Protein AF-A0A8X8YY52-F1 (afdb_monomer)

Solvent-accessible surface area (backbone atoms only — not comparable to full-atom values): 8213 Å² total; per-residue (Å²): 136,81,63,87,51,30,72,89,59,76,45,63,58,85,76,62,60,72,58,54,52,51,50,52,52,51,53,57,50,43,75,74,38,46,72,60,43,52,56,52,40,50,52,53,50,50,53,45,51,54,62,43,54,78,74,50,78,92,62,69,48,69,94,71,71,85,88,49,93,63,43,56,55,74,53,101,78,57,99,59,91,67,54,17,69,63,43,50,73,72,68,47,54,68,73,51,29,64,18,36,77,47,80,82,79,52,91,83,64,50,72,67,57,44,53,51,46,49,50,53,52,51,50,51,50,54,53,35,43,75,72,67,79,104

pLDDT: mean 84.56, std 13.82, range [48.59, 98.69]

Structure (mmCIF, N/CA/C/O backbone):
data_AF-A0A8X8YY52-F1
#
_entry.id   AF-A0A8X8YY52-F1
#
loop_
_atom_site.group_PDB
_atom_site.id
_atom_site.type_symbol
_atom_site.label_atom_id
_atom_site.label_alt_id
_atom_site.label_comp_id
_atom_site.label_asym_id
_atom_site.label_entity_id
_atom_site.label_seq_id
_atom_site.pdbx_PDB_ins_code
_atom_site.Cartn_x
_atom_site.Cartn_y
_atom_site.Cartn_z
_atom_site.occupancy
_atom_site.B_iso_or_equiv
_atom_site.auth_seq_id
_atom_site.auth_comp_id
_atom_site.auth_asym_id
_atom_site.auth_atom_id
_atom_site.pdbx_PDB_model_num
ATOM 1 N N . MET A 1 1 ? 39.398 5.218 -11.409 1.00 52.72 1 MET A N 1
ATOM 2 C CA . MET A 1 1 ? 38.826 4.443 -12.530 1.00 52.72 1 MET A CA 1
ATOM 3 C C . MET A 1 1 ? 37.357 4.819 -12.621 1.00 52.72 1 MET A C 1
ATOM 5 O O . MET A 1 1 ? 36.616 4.478 -11.711 1.00 52.72 1 MET A O 1
ATOM 9 N N . ASN A 1 2 ? 36.963 5.577 -13.644 1.00 73.19 2 ASN A N 1
ATOM 10 C CA . ASN A 1 2 ? 35.547 5.818 -13.946 1.00 73.19 2 ASN A CA 1
ATOM 11 C C . ASN A 1 2 ? 35.102 4.682 -14.884 1.00 73.19 2 ASN A C 1
ATOM 13 O O . ASN A 1 2 ? 35.912 4.249 -15.700 1.00 73.19 2 ASN A O 1
ATOM 17 N N . GLY A 1 3 ? 33.904 4.123 -14.694 1.00 80.19 3 GLY A N 1
ATOM 18 C CA . GLY A 1 3 ? 33.470 2.870 -15.327 1.00 80.19 3 GLY A CA 1
ATOM 19 C C . GLY A 1 3 ? 33.295 2.924 -16.852 1.00 80.19 3 GLY A C 1
ATOM 20 O O . GLY A 1 3 ? 33.790 3.813 -17.534 1.00 80.19 3 GLY A O 1
ATOM 21 N N . GLY A 1 4 ? 32.562 1.958 -17.412 1.00 88.00 4 GLY A N 1
ATOM 22 C CA . GLY A 1 4 ? 32.457 1.733 -18.863 1.00 88.00 4 GLY A CA 1
ATOM 23 C C . GLY A 1 4 ? 31.577 2.711 -19.656 1.00 88.00 4 GLY A C 1
ATOM 24 O O . GLY A 1 4 ? 31.105 2.343 -20.725 1.00 88.00 4 GLY A O 1
ATOM 25 N N . GLY A 1 5 ? 31.308 3.918 -19.150 1.00 90.38 5 GLY A N 1
ATOM 26 C CA . GLY A 1 5 ? 30.527 4.935 -19.870 1.00 90.38 5 GLY A CA 1
ATOM 27 C C . GLY A 1 5 ? 29.023 4.649 -20.019 1.00 90.38 5 GLY A C 1
ATOM 28 O O . GLY A 1 5 ? 28.366 5.298 -20.833 1.00 90.38 5 GLY A O 1
ATOM 2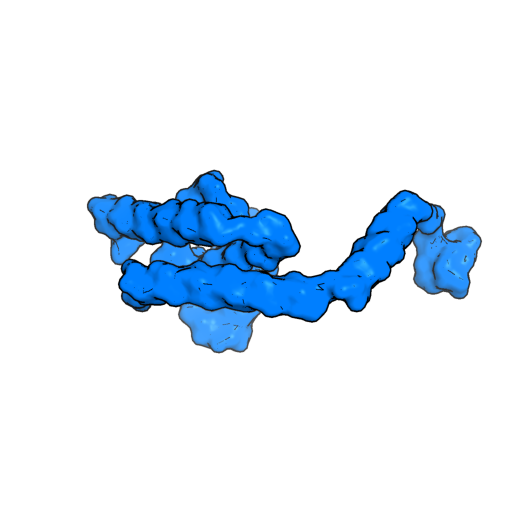9 N N . GLN A 1 6 ? 28.459 3.709 -19.250 1.00 94.44 6 GLN A N 1
ATOM 30 C CA . GLN A 1 6 ? 27.011 3.452 -19.226 1.00 94.44 6 GLN A CA 1
ATOM 31 C C . GLN A 1 6 ? 26.213 4.700 -18.805 1.00 94.44 6 GLN A C 1
ATOM 33 O O . GLN A 1 6 ? 26.767 5.629 -18.211 1.00 94.44 6 GLN A O 1
ATOM 38 N N . GLU A 1 7 ? 24.918 4.743 -19.145 1.00 93.06 7 GLU A N 1
ATOM 39 C CA . GLU A 1 7 ? 24.026 5.879 -18.851 1.00 93.06 7 GLU A CA 1
ATOM 40 C C . GLU A 1 7 ? 24.624 7.236 -19.272 1.00 93.06 7 GLU A C 1
ATOM 42 O O . GLU A 1 7 ? 24.600 8.207 -18.520 1.00 93.06 7 GLU A O 1
ATOM 47 N N . ARG A 1 8 ? 25.232 7.302 -20.469 1.00 94.56 8 ARG A N 1
ATOM 48 C CA . ARG A 1 8 ? 25.899 8.511 -21.006 1.00 94.56 8 ARG A CA 1
ATOM 49 C C . ARG A 1 8 ? 27.009 9.058 -20.092 1.00 94.56 8 ARG A C 1
ATOM 51 O O . ARG A 1 8 ? 27.271 10.256 -20.079 1.00 94.56 8 ARG A O 1
ATOM 58 N N . GLY A 1 9 ? 27.646 8.186 -19.312 1.00 93.00 9 GLY A N 1
ATOM 59 C CA . GLY A 1 9 ? 28.676 8.545 -18.338 1.00 93.00 9 GLY A CA 1
ATOM 60 C C . GLY A 1 9 ? 28.148 9.004 -16.974 1.00 93.00 9 GLY A C 1
ATOM 61 O O . GLY A 1 9 ? 28.957 9.329 -16.110 1.00 93.00 9 GLY A O 1
ATOM 62 N N . ILE A 1 10 ? 26.829 9.009 -16.747 1.00 94.06 10 ILE A N 1
ATOM 63 C CA . ILE A 1 10 ? 26.211 9.484 -15.496 1.00 94.06 10 ILE A CA 1
ATOM 64 C C . ILE A 1 10 ? 26.254 8.404 -14.413 1.00 94.06 10 ILE A C 1
ATOM 66 O O . ILE A 1 10 ? 26.499 8.694 -13.242 1.00 94.06 10 ILE A O 1
ATOM 70 N N . ARG A 1 11 ? 26.030 7.142 -14.794 1.00 92.75 11 ARG A N 1
ATOM 71 C CA . ARG A 1 11 ? 25.967 6.018 -13.857 1.00 92.75 11 ARG A CA 1
ATOM 72 C C . ARG A 1 11 ? 26.695 4.813 -14.434 1.00 92.75 11 ARG A C 1
ATOM 74 O O . ARG A 1 11 ? 26.236 4.171 -15.370 1.00 92.75 11 ARG A O 1
ATOM 81 N N . SER A 1 12 ? 27.839 4.502 -13.834 1.00 92.69 12 SER A N 1
ATOM 82 C CA . SER A 1 12 ? 28.658 3.348 -14.213 1.00 92.69 12 SER A CA 1
ATOM 83 C C . SER A 1 12 ? 28.021 2.018 -13.793 1.00 92.69 12 SER A C 1
ATOM 85 O O . SER A 1 12 ? 27.285 1.949 -12.808 1.00 92.69 12 SER A O 1
ATOM 87 N N . GLY A 1 13 ? 28.376 0.949 -14.509 1.00 91.94 13 GLY A N 1
ATOM 88 C CA . GLY A 1 13 ? 27.959 -0.425 -14.216 1.00 91.94 13 GLY A CA 1
ATOM 89 C C . GLY A 1 13 ? 26.962 -0.963 -15.238 1.00 91.94 13 GLY A C 1
ATOM 90 O O . GLY A 1 13 ? 26.243 -0.201 -15.881 1.00 91.94 13 GLY A O 1
ATOM 91 N N . THR A 1 14 ? 26.935 -2.286 -15.403 1.00 94.25 14 THR A N 1
ATOM 92 C CA . THR A 1 14 ? 26.032 -2.955 -16.347 1.00 94.25 14 THR A CA 1
ATOM 93 C C . THR A 1 14 ? 24.583 -2.570 -16.060 1.00 94.25 14 THR A C 1
ATOM 95 O O . THR A 1 14 ? 24.133 -2.593 -14.910 1.00 94.25 14 THR A O 1
ATOM 98 N N . VAL A 1 15 ? 23.855 -2.200 -17.112 1.00 93.69 15 VAL A N 1
ATOM 99 C CA . VAL A 1 15 ? 22.427 -1.895 -17.015 1.00 93.69 15 VAL A CA 1
ATOM 100 C C . VAL A 1 15 ? 21.680 -3.202 -16.736 1.00 93.69 15 VAL A C 1
ATOM 102 O O . VAL A 1 15 ? 21.856 -4.167 -17.482 1.00 93.69 15 VAL A O 1
ATOM 105 N N . PRO A 1 16 ? 20.855 -3.277 -15.679 1.00 96.38 16 PRO A N 1
ATOM 106 C CA . PRO A 1 16 ? 20.093 -4.479 -15.372 1.00 96.38 16 PRO A CA 1
ATOM 107 C C . PRO A 1 16 ? 18.878 -4.576 -16.305 1.00 96.38 16 PRO A C 1
ATOM 109 O O . PRO A 1 16 ? 17.764 -4.219 -15.927 1.00 96.38 16 PRO A O 1
ATOM 112 N N . THR A 1 17 ? 19.092 -5.043 -17.539 1.00 97.62 17 THR A N 1
ATOM 113 C CA . THR A 1 17 ? 18.084 -5.043 -18.615 1.00 97.62 17 THR A CA 1
ATOM 114 C C . THR A 1 17 ? 16.710 -5.583 -18.196 1.00 97.62 17 THR A C 1
ATOM 116 O O . THR A 1 17 ? 15.728 -4.897 -18.477 1.00 97.62 17 THR A O 1
ATOM 119 N N . PRO A 1 18 ? 16.582 -6.718 -17.473 1.00 98.38 18 PRO A N 1
ATOM 120 C CA . PRO A 1 18 ? 15.268 -7.207 -17.049 1.00 98.38 18 PRO A CA 1
ATOM 121 C C . PRO A 1 18 ? 14.526 -6.236 -16.118 1.00 98.38 18 PRO A C 1
ATOM 123 O O . PRO A 1 18 ? 13.313 -6.084 -16.237 1.00 98.38 18 PRO A O 1
ATOM 126 N N . LEU A 1 19 ? 15.247 -5.537 -15.232 1.00 98.31 19 LEU A N 1
ATOM 127 C CA . LEU A 1 19 ? 14.653 -4.552 -14.321 1.00 98.31 19 LEU A CA 1
ATOM 128 C C . LEU A 1 19 ? 14.201 -3.299 -15.072 1.00 98.31 19 LEU A C 1
ATOM 130 O O . LEU A 1 19 ? 13.129 -2.778 -14.789 1.00 98.31 19 LEU A O 1
ATOM 134 N N . VAL A 1 20 ? 14.986 -2.836 -16.049 1.00 98.12 20 VAL A N 1
ATOM 135 C CA . VAL A 1 20 ? 14.617 -1.675 -16.875 1.00 98.12 20 VAL A CA 1
ATOM 136 C C . VAL A 1 20 ? 13.384 -1.975 -17.726 1.00 98.12 20 VAL A C 1
ATOM 138 O O . VAL A 1 20 ? 12.478 -1.148 -17.795 1.00 98.12 20 VAL A O 1
ATOM 141 N N . VAL A 1 21 ? 13.309 -3.167 -18.325 1.00 98.50 21 VAL A N 1
ATOM 142 C CA . VAL A 1 21 ? 12.125 -3.608 -19.081 1.00 98.50 21 VAL A CA 1
ATOM 143 C C . VAL A 1 21 ? 10.904 -3.703 -18.165 1.00 98.50 21 VAL A C 1
ATOM 145 O O . VAL A 1 21 ? 9.851 -3.168 -18.504 1.00 98.50 21 VAL A O 1
ATOM 148 N N . GLY A 1 22 ? 11.047 -4.318 -16.986 1.00 98.56 22 GLY A N 1
ATOM 149 C CA . GLY A 1 22 ? 9.966 -4.403 -16.001 1.00 98.56 22 GLY A CA 1
ATOM 150 C C . GLY A 1 22 ? 9.480 -3.029 -15.534 1.00 98.56 22 GLY A C 1
ATOM 151 O O . GLY A 1 22 ? 8.277 -2.794 -15.462 1.00 98.56 22 GLY A O 1
ATOM 152 N N . PHE A 1 23 ? 10.401 -2.096 -15.285 1.00 98.56 23 PHE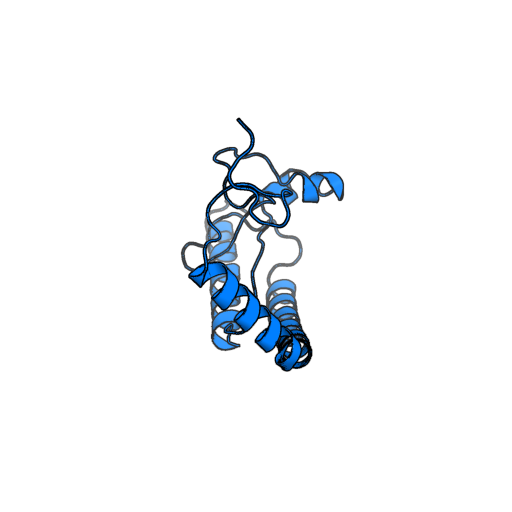 A N 1
ATOM 153 C CA . PHE A 1 23 ? 10.065 -0.723 -14.919 1.00 98.56 23 PHE A CA 1
ATOM 154 C C . PHE A 1 23 ? 9.318 0.005 -16.044 1.00 98.56 23 PHE A C 1
ATOM 156 O O . PHE A 1 23 ? 8.281 0.611 -15.790 1.00 98.56 23 PHE A O 1
ATOM 163 N N . GLY A 1 24 ? 9.781 -0.119 -17.292 1.00 98.62 24 GLY A N 1
ATOM 164 C CA . GLY A 1 24 ? 9.095 0.447 -18.456 1.00 98.62 24 GLY A CA 1
ATOM 165 C C . GLY A 1 24 ? 7.670 -0.090 -18.620 1.00 98.62 24 GLY A C 1
ATOM 166 O O . GLY A 1 24 ? 6.739 0.696 -18.786 1.00 98.62 24 GLY A O 1
ATOM 167 N N . ALA A 1 25 ? 7.481 -1.407 -18.487 1.00 98.69 25 ALA A N 1
ATOM 168 C CA . ALA A 1 25 ? 6.161 -2.036 -18.544 1.00 98.69 25 ALA A CA 1
ATOM 169 C C . ALA A 1 25 ? 5.238 -1.565 -17.403 1.00 98.69 25 ALA A C 1
ATOM 171 O O . ALA A 1 25 ? 4.058 -1.296 -17.629 1.00 98.69 25 ALA A O 1
ATOM 172 N N . ALA A 1 26 ? 5.772 -1.410 -16.187 1.00 98.25 26 ALA A N 1
ATOM 173 C CA . ALA A 1 26 ? 5.022 -0.869 -15.055 1.00 98.25 26 ALA A CA 1
ATOM 174 C C . ALA A 1 26 ? 4.597 0.591 -15.291 1.00 98.25 26 ALA A C 1
ATOM 176 O O . ALA A 1 26 ? 3.447 0.938 -15.022 1.00 98.25 26 ALA A O 1
ATOM 177 N N . CYS A 1 27 ? 5.485 1.433 -15.835 1.00 98.50 27 CYS A N 1
ATOM 178 C CA . CYS A 1 27 ? 5.163 2.810 -16.211 1.00 98.50 27 CYS A CA 1
ATOM 179 C C . CYS A 1 27 ? 4.075 2.872 -17.289 1.00 98.50 27 CYS A C 1
ATOM 181 O O . CYS A 1 27 ? 3.131 3.648 -17.151 1.00 98.50 27 CYS A O 1
ATOM 183 N N . GLU A 1 28 ? 4.167 2.041 -18.330 1.00 98.69 28 GLU A N 1
ATOM 184 C CA . GLU A 1 28 ? 3.151 1.974 -19.384 1.00 98.69 28 GLU A CA 1
ATOM 185 C C . GLU A 1 28 ? 1.777 1.584 -18.819 1.00 98.69 28 GLU A C 1
ATOM 187 O O . GLU A 1 28 ? 0.762 2.190 -19.165 1.00 98.69 28 GLU A O 1
ATOM 192 N N . LEU A 1 29 ? 1.735 0.596 -17.924 1.00 98.19 29 LEU A N 1
ATOM 193 C CA . LEU A 1 29 ? 0.499 0.159 -17.283 1.00 98.19 29 LEU A CA 1
ATOM 194 C C . LEU A 1 29 ? -0.074 1.235 -16.353 1.00 98.19 29 LEU A C 1
ATOM 196 O O . LEU A 1 29 ? -1.275 1.494 -16.375 1.00 98.19 29 LEU A O 1
ATOM 200 N N . ALA A 1 30 ? 0.779 1.906 -15.575 1.00 97.88 30 ALA A N 1
ATOM 201 C CA . ALA A 1 30 ? 0.366 3.029 -14.742 1.00 97.88 30 ALA A CA 1
ATOM 202 C C . ALA A 1 30 ? -0.256 4.150 -15.589 1.00 97.88 30 ALA A C 1
ATOM 204 O O . ALA A 1 30 ? -1.316 4.648 -15.237 1.00 97.88 30 ALA A O 1
ATOM 205 N N . MET A 1 31 ? 0.314 4.494 -16.748 1.00 98.06 31 MET A N 1
ATOM 206 C CA . MET A 1 31 ? -0.281 5.505 -17.637 1.00 98.06 31 MET A CA 1
ATOM 207 C C . MET A 1 31 ? -1.699 5.149 -18.110 1.00 98.06 31 MET A C 1
ATOM 209 O O . MET A 1 31 ? -2.486 6.053 -18.380 1.00 98.06 31 MET A O 1
ATOM 213 N N . LYS A 1 32 ? -2.028 3.856 -18.221 1.00 98.31 32 LYS A N 1
ATOM 214 C CA . LYS A 1 32 ? -3.348 3.378 -18.665 1.00 98.31 32 LYS A CA 1
ATOM 215 C C . LYS A 1 32 ? -4.360 3.285 -17.523 1.00 98.31 32 LYS A C 1
ATOM 217 O O . LYS A 1 32 ? -5.535 3.565 -17.732 1.00 98.31 32 LYS A O 1
ATOM 222 N N . GLU A 1 33 ? -3.916 2.872 -16.339 1.00 98.31 33 GLU A N 1
ATOM 223 C CA . GLU A 1 33 ? -4.808 2.455 -15.249 1.00 98.31 33 GLU A CA 1
ATOM 224 C C . GLU A 1 33 ? -4.807 3.400 -14.043 1.00 98.31 33 GLU A C 1
ATOM 226 O O . GLU A 1 33 ? -5.673 3.268 -13.186 1.00 98.31 33 GLU A O 1
ATOM 231 N N . MET A 1 34 ? -3.891 4.373 -13.963 1.00 97.81 34 MET A N 1
ATOM 232 C CA . MET A 1 34 ? -3.721 5.215 -12.770 1.00 97.81 34 MET A CA 1
ATOM 233 C C . MET A 1 34 ? -4.998 5.948 -12.353 1.00 97.81 34 MET A C 1
ATOM 235 O O . MET A 1 34 ? -5.267 6.033 -11.161 1.00 97.81 34 MET A O 1
ATOM 239 N N . GLU A 1 35 ? -5.808 6.442 -13.294 1.00 98.25 35 GLU A N 1
ATOM 240 C CA . GLU A 1 35 ? -7.076 7.100 -12.944 1.00 98.25 35 GLU A CA 1
ATOM 241 C C . GLU A 1 35 ? -8.097 6.110 -12.357 1.00 98.25 35 GLU A C 1
ATOM 243 O O . GLU A 1 35 ? -8.811 6.434 -11.407 1.00 98.25 35 GLU A O 1
ATOM 248 N N . TYR A 1 36 ? -8.167 4.897 -12.910 1.00 98.06 36 TYR A N 1
ATOM 249 C CA . TYR A 1 36 ? -9.035 3.841 -12.393 1.00 98.06 36 TYR A CA 1
ATOM 250 C C . TYR A 1 36 ? -8.578 3.385 -11.002 1.00 98.06 36 TYR A C 1
ATOM 252 O O . TYR A 1 36 ? -9.387 3.325 -10.074 1.00 98.06 36 TYR A O 1
ATOM 260 N N . ASP A 1 37 ? -7.279 3.123 -10.848 1.00 98.19 37 ASP A N 1
ATOM 261 C CA . ASP A 1 37 ? -6.682 2.710 -9.584 1.00 98.19 37 ASP A CA 1
ATOM 262 C C . ASP A 1 37 ? -6.857 3.772 -8.504 1.00 98.19 37 ASP A C 1
ATOM 264 O O . ASP A 1 37 ? -7.250 3.427 -7.397 1.00 98.19 37 ASP A O 1
ATOM 268 N N . ASP A 1 38 ? -6.616 5.051 -8.809 1.00 98.06 38 ASP A N 1
ATOM 269 C CA . ASP A 1 38 ? -6.776 6.145 -7.846 1.00 98.06 38 ASP A CA 1
ATOM 270 C C . ASP A 1 38 ? -8.213 6.196 -7.312 1.00 98.06 38 ASP A C 1
ATOM 272 O O . ASP A 1 38 ? -8.417 6.194 -6.098 1.00 98.06 38 ASP A O 1
ATOM 276 N N . LYS A 1 39 ? -9.219 6.126 -8.194 1.00 98.38 39 LYS A N 1
ATOM 277 C CA . LYS A 1 39 ? -10.632 6.103 -7.782 1.00 98.38 39 LYS A CA 1
ATOM 278 C C . LYS A 1 39 ? -10.949 4.893 -6.904 1.00 98.38 39 LYS A C 1
ATOM 280 O O . LYS A 1 39 ? -11.584 5.042 -5.860 1.00 98.38 39 LYS A O 1
ATOM 285 N N . ARG A 1 40 ? -10.501 3.700 -7.305 1.00 98.19 40 ARG A N 1
ATOM 286 C C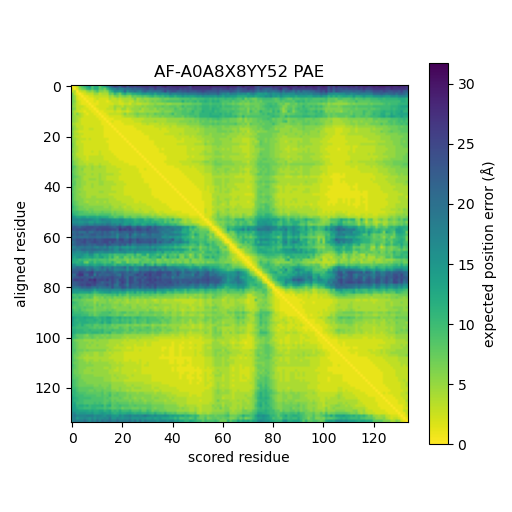A . ARG A 1 40 ? -10.774 2.453 -6.576 1.00 98.19 40 ARG A CA 1
ATOM 287 C C . ARG A 1 40 ? -10.074 2.425 -5.217 1.00 98.19 40 ARG A C 1
ATOM 289 O O . ARG A 1 40 ? -10.698 2.102 -4.211 1.00 98.19 40 ARG A O 1
ATOM 296 N N . ILE A 1 41 ? -8.797 2.800 -5.173 1.00 98.19 41 ILE A N 1
ATOM 297 C C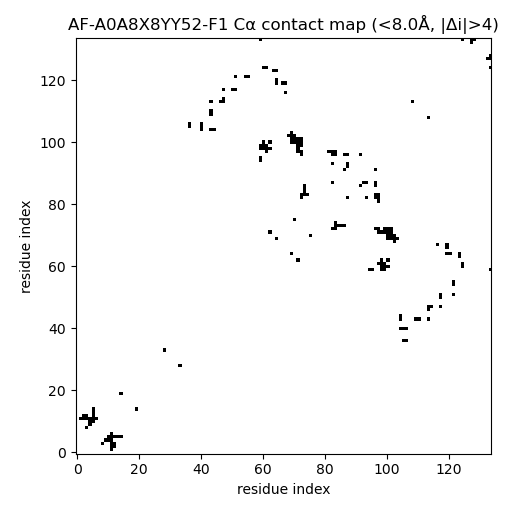A . ILE A 1 41 ? -7.988 2.847 -3.950 1.00 98.19 41 ILE A CA 1
ATOM 298 C C . ILE A 1 41 ? -8.553 3.883 -2.977 1.00 98.19 41 ILE A C 1
ATOM 300 O O . ILE A 1 41 ? -8.652 3.586 -1.790 1.00 98.19 41 ILE A O 1
ATOM 304 N N . ARG A 1 42 ? -8.989 5.058 -3.456 1.00 98.00 42 ARG A N 1
ATOM 305 C CA . ARG A 1 42 ? -9.660 6.058 -2.608 1.00 98.00 42 ARG A CA 1
ATOM 306 C C . ARG A 1 42 ? -10.943 5.521 -1.989 1.00 98.00 42 ARG A C 1
ATOM 308 O O . ARG A 1 42 ? -11.129 5.677 -0.788 1.00 98.00 42 ARG A O 1
ATOM 315 N N . ALA A 1 43 ? -11.782 4.843 -2.771 1.00 98.19 43 ALA A N 1
ATOM 316 C CA . ALA A 1 43 ? -13.012 4.247 -2.253 1.00 98.19 43 ALA A CA 1
ATOM 317 C C . ALA A 1 43 ? -12.728 3.208 -1.150 1.00 98.19 43 ALA A C 1
ATOM 319 O O . ALA A 1 43 ? -13.366 3.227 -0.097 1.00 98.19 43 ALA A O 1
ATOM 320 N N . LEU A 1 44 ? -11.723 2.346 -1.344 1.00 98.00 44 LEU A N 1
ATOM 321 C CA . LEU A 1 44 ? -11.292 1.382 -0.324 1.00 98.00 44 LEU A CA 1
ATOM 322 C C . LEU A 1 44 ? -10.699 2.064 0.918 1.00 98.00 44 LEU A C 1
ATOM 324 O O . LEU A 1 44 ? -10.975 1.650 2.043 1.00 98.00 44 LEU A O 1
ATOM 328 N N . GLN A 1 45 ? -9.909 3.123 0.727 1.00 96.31 45 GLN A N 1
ATOM 329 C CA . GLN A 1 45 ? -9.357 3.922 1.819 1.00 96.31 45 GLN A CA 1
ATOM 330 C C . GLN A 1 45 ? -10.472 4.559 2.656 1.00 96.31 45 GLN A C 1
ATOM 332 O O . GLN A 1 45 ? -10.427 4.495 3.883 1.00 96.31 45 GLN A O 1
ATOM 337 N N . GLU A 1 46 ? -11.475 5.157 2.015 1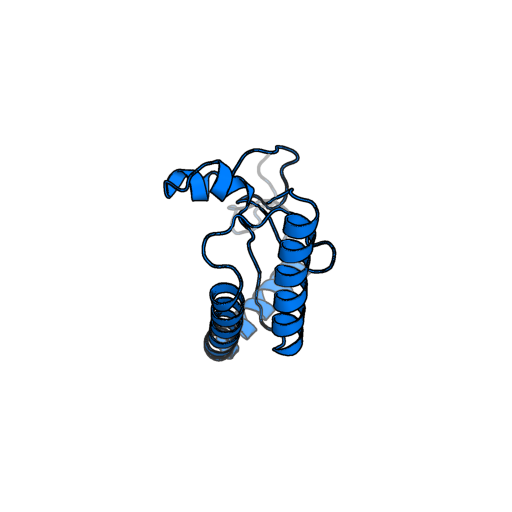.00 96.06 46 GLU A N 1
ATOM 338 C CA . GLU A 1 46 ? -12.631 5.748 2.693 1.00 96.06 46 GLU A CA 1
ATOM 339 C C . GLU A 1 46 ? -13.442 4.691 3.444 1.00 96.06 46 GLU A C 1
ATOM 341 O O . GLU A 1 46 ? -13.776 4.904 4.611 1.00 96.06 46 GLU A O 1
ATOM 346 N N . ARG A 1 47 ? -13.693 3.527 2.826 1.00 94.88 47 ARG A N 1
ATOM 347 C CA . ARG A 1 47 ? -14.340 2.379 3.482 1.00 94.88 47 ARG A CA 1
ATOM 348 C C . ARG A 1 47 ? -13.608 1.999 4.770 1.00 94.88 47 ARG A C 1
ATOM 350 O O . ARG A 1 47 ? -14.229 1.938 5.830 1.00 94.88 47 ARG A O 1
ATOM 357 N N . MET A 1 48 ? -12.291 1.806 4.687 1.00 93.38 48 MET A N 1
ATOM 358 C CA . MET A 1 48 ? -11.457 1.442 5.832 1.00 93.38 48 MET A CA 1
ATOM 359 C C . MET A 1 48 ? -11.484 2.510 6.930 1.00 93.38 48 MET A C 1
ATOM 361 O O . MET A 1 48 ? -11.705 2.197 8.100 1.00 93.38 48 MET A O 1
ATOM 365 N N . LEU A 1 49 ? -11.279 3.778 6.561 1.00 90.94 49 LEU A N 1
ATOM 366 C CA . LEU A 1 49 ? -11.249 4.890 7.510 1.00 90.94 49 LEU A CA 1
ATOM 367 C C . LEU A 1 49 ? -12.584 5.055 8.234 1.00 90.94 49 LEU A C 1
ATOM 369 O O . LEU A 1 49 ? -12.588 5.241 9.449 1.00 90.94 49 LEU A O 1
ATOM 373 N N . ASN A 1 50 ? -13.703 4.966 7.515 1.00 91.56 50 ASN A N 1
ATOM 374 C CA . ASN A 1 50 ? -15.034 5.079 8.107 1.00 91.56 50 ASN A CA 1
ATOM 375 C C . ASN A 1 50 ? -15.316 3.921 9.071 1.00 91.56 50 ASN A C 1
ATOM 377 O O . ASN A 1 50 ? -15.830 4.145 10.167 1.00 91.56 50 ASN A O 1
ATOM 381 N N . ALA A 1 51 ? -14.932 2.699 8.695 1.00 90.25 51 ALA A N 1
ATOM 382 C CA . ALA A 1 51 ? -15.150 1.520 9.521 1.00 90.25 51 ALA A CA 1
ATOM 383 C C . ALA A 1 51 ? -14.296 1.519 10.804 1.00 90.25 51 ALA A C 1
ATOM 385 O O . ALA A 1 51 ? -14.776 1.082 11.849 1.00 90.25 51 ALA A O 1
ATOM 386 N N . ILE A 1 52 ? -13.063 2.039 10.747 1.00 86.94 52 ILE A N 1
ATOM 387 C CA . ILE A 1 52 ? -12.178 2.188 11.916 1.00 86.94 52 ILE A CA 1
ATOM 388 C C . ILE A 1 52 ? -12.635 3.337 12.815 1.00 86.94 52 ILE A C 1
ATOM 390 O O . ILE A 1 52 ? -12.769 3.151 14.024 1.00 86.94 52 ILE A O 1
ATOM 394 N N . ARG A 1 53 ? -12.902 4.52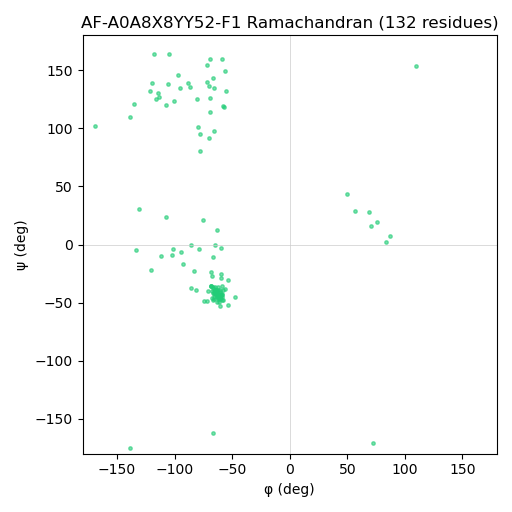1 12.246 1.00 82.38 53 ARG A N 1
ATOM 395 C CA . ARG A 1 53 ? -13.300 5.706 13.024 1.00 82.38 53 ARG A CA 1
ATOM 396 C C . ARG A 1 53 ? -14.560 5.459 13.840 1.00 82.38 53 ARG A C 1
ATOM 398 O O . ARG A 1 53 ? -14.596 5.859 14.990 1.00 82.38 53 ARG A O 1
ATOM 405 N N . GLY A 1 54 ? -15.542 4.742 13.294 1.00 73.31 54 GLY A N 1
ATOM 406 C CA . GLY A 1 54 ? -16.761 4.407 14.035 1.00 73.31 54 GLY A CA 1
ATOM 407 C C . GLY A 1 54 ? -16.559 3.462 15.228 1.00 73.31 54 GLY A C 1
ATOM 408 O O . GLY A 1 54 ? -17.499 3.269 15.992 1.00 73.31 54 GLY A O 1
ATOM 409 N N . LYS A 1 55 ? -15.377 2.848 15.381 1.00 78.12 55 LYS A N 1
ATOM 410 C CA . LYS A 1 55 ? -15.110 1.802 16.383 1.00 78.12 55 LYS A CA 1
ATOM 411 C C . LYS A 1 55 ? -13.985 2.151 17.367 1.00 78.12 55 LYS A C 1
ATOM 413 O O . LYS A 1 55 ? -13.949 1.577 18.450 1.00 78.12 55 LYS A O 1
ATOM 418 N N . LEU A 1 56 ? -13.080 3.065 17.005 1.00 73.31 56 LEU A N 1
ATOM 419 C CA . LEU A 1 56 ? -11.801 3.290 17.699 1.00 73.31 56 LEU A CA 1
ATOM 420 C C . LEU A 1 56 ? -11.513 4.774 18.022 1.00 73.31 56 LEU A C 1
ATOM 422 O O . LEU A 1 56 ? -10.359 5.200 18.011 1.00 73.31 56 LEU A O 1
ATOM 426 N N . GLU A 1 57 ? -12.538 5.600 18.265 1.00 60.44 57 GLU A N 1
ATOM 427 C CA . GLU A 1 57 ? -12.337 7.036 18.529 1.00 60.44 57 GLU A CA 1
ATOM 428 C C . GLU A 1 57 ? -11.424 7.301 19.741 1.00 60.44 57 GLU A C 1
ATOM 430 O O . GLU A 1 57 ? -11.762 6.969 20.874 1.00 60.44 57 GLU A O 1
ATOM 435 N N . GLY A 1 58 ? -10.290 7.971 19.497 1.00 57.81 58 GLY A N 1
ATOM 436 C CA . GLY A 1 58 ? -9.412 8.504 20.545 1.00 57.81 58 GLY A CA 1
ATOM 437 C C . GLY A 1 58 ? -8.357 7.541 21.088 1.00 57.81 58 GLY A C 1
ATOM 438 O O . GLY A 1 58 ? -7.679 7.895 22.049 1.00 57.81 58 GLY A O 1
ATOM 439 N N . GLU A 1 59 ? -8.192 6.360 20.490 1.00 60.72 59 GLU A N 1
ATOM 440 C CA . GLU A 1 59 ? -7.303 5.332 21.033 1.00 60.72 59 GLU A CA 1
ATOM 441 C C . GLU A 1 59 ? -5.993 5.164 20.274 1.00 60.72 59 GLU A C 1
ATOM 443 O O . GLU A 1 59 ? -5.931 5.129 19.042 1.00 60.72 59 GLU A O 1
ATOM 448 N N . SER A 1 60 ? -4.940 4.999 21.064 1.00 59.75 60 SER A N 1
ATOM 449 C CA . SER A 1 60 ? -3.610 4.607 20.634 1.00 59.75 60 SER A CA 1
ATOM 450 C C . SER A 1 60 ? -3.623 3.146 20.173 1.00 59.75 60 SER A C 1
ATOM 452 O O . SER A 1 60 ? -3.831 2.233 20.968 1.00 59.75 60 SER A O 1
ATOM 454 N N . LEU A 1 61 ? -3.395 2.888 18.883 1.00 65.88 61 LEU A N 1
ATOM 455 C CA . LEU A 1 61 ? -3.329 1.526 18.350 1.00 65.88 61 LEU A CA 1
ATOM 456 C C . LEU A 1 61 ? -1.961 0.897 18.643 1.00 65.88 61 LEU A C 1
ATOM 458 O O . LEU A 1 61 ? -0.966 1.144 17.964 1.00 65.88 61 LEU A O 1
ATOM 462 N N . LEU A 1 62 ? -1.898 0.051 19.665 1.00 61.22 62 LEU A N 1
ATOM 463 C CA . LEU A 1 62 ? -0.694 -0.721 19.971 1.00 61.22 62 LEU A CA 1
ATOM 464 C C . LEU A 1 62 ? -0.391 -1.747 18.862 1.00 61.22 62 LEU A C 1
ATOM 466 O O . LEU A 1 62 ? -1.285 -2.355 18.267 1.00 61.22 62 LEU A O 1
ATOM 470 N N . MET A 1 63 ? 0.898 -1.957 18.578 1.00 61.66 63 MET A N 1
ATOM 471 C CA . MET A 1 63 ? 1.357 -2.939 17.593 1.00 61.66 63 MET A CA 1
ATOM 472 C C . MET A 1 63 ? 1.035 -4.373 18.049 1.00 61.66 63 MET A C 1
ATOM 474 O O . MET A 1 63 ? 1.789 -4.969 18.815 1.00 61.66 63 MET A O 1
ATOM 478 N N . 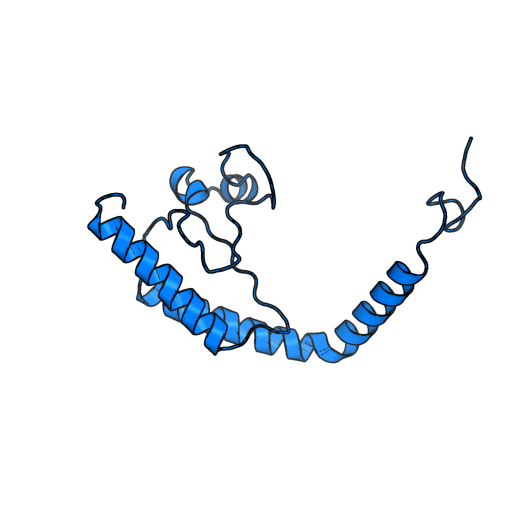GLY A 1 64 ? -0.065 -4.936 17.543 1.00 61.72 64 GLY A N 1
ATOM 479 C CA . GLY A 1 64 ? -0.483 -6.325 17.802 1.00 61.72 64 GLY A CA 1
ATOM 480 C C . GLY A 1 64 ? -0.914 -7.118 16.561 1.00 61.72 64 GLY A C 1
ATOM 481 O O . GLY A 1 64 ? -1.167 -8.317 16.656 1.00 61.72 64 GLY A O 1
ATOM 482 N N . LEU A 1 65 ? -0.966 -6.486 15.383 1.00 68.50 65 LEU A N 1
ATOM 483 C CA . LEU A 1 65 ? -1.509 -7.102 14.170 1.00 68.50 65 LEU A CA 1
ATOM 484 C C . LEU A 1 65 ? -0.512 -8.078 13.539 1.00 68.50 65 LEU A C 1
ATOM 486 O O . LEU A 1 65 ? 0.363 -7.687 12.773 1.00 68.50 65 LEU A O 1
ATOM 490 N N . LYS A 1 66 ? -0.654 -9.366 13.863 1.00 66.25 66 LYS A N 1
ATOM 491 C CA . LYS A 1 66 ? 0.160 -10.451 13.284 1.00 66.25 66 LYS A CA 1
ATOM 492 C C . LYS A 1 66 ? -0.355 -10.940 11.929 1.00 66.25 66 LYS A C 1
ATOM 494 O O . LYS A 1 66 ? 0.412 -11.516 11.165 1.00 66.25 66 LYS A O 1
ATOM 499 N N . GLU A 1 67 ? -1.637 -10.721 11.643 1.00 69.56 67 GLU A N 1
ATOM 500 C CA . GLU A 1 67 ? -2.317 -11.272 10.461 1.00 69.56 67 GLU A CA 1
ATOM 501 C C . GLU A 1 67 ? -2.519 -10.267 9.320 1.00 69.56 67 GLU A C 1
ATOM 503 O O . GLU A 1 67 ? -2.887 -10.663 8.216 1.00 69.56 67 GLU A O 1
ATOM 508 N N . VAL A 1 68 ? -2.245 -8.980 9.551 1.00 74.94 68 VAL A N 1
ATOM 509 C CA . VAL A 1 68 ? -2.314 -7.941 8.516 1.00 74.94 68 VAL A CA 1
ATOM 510 C C . VAL A 1 68 ? -0.908 -7.418 8.264 1.00 74.94 68 VAL A C 1
ATOM 512 O O . VAL A 1 68 ? -0.221 -6.998 9.193 1.00 74.94 68 VAL A O 1
ATOM 515 N N . ALA A 1 69 ? -0.476 -7.420 7.002 1.00 76.12 69 ALA A N 1
ATOM 516 C CA . ALA A 1 69 ? 0.796 -6.826 6.611 1.00 76.12 69 ALA A CA 1
ATOM 517 C C . ALA A 1 69 ? 0.713 -5.294 6.732 1.00 76.12 69 ALA A C 1
ATOM 519 O O . ALA A 1 69 ? 0.308 -4.595 5.804 1.00 76.12 69 ALA A O 1
ATOM 520 N N . VAL A 1 70 ? 1.087 -4.783 7.901 1.00 81.06 70 VAL A N 1
ATOM 521 C CA . VAL A 1 70 ? 1.122 -3.354 8.225 1.00 81.06 70 VAL A CA 1
ATOM 522 C C . VAL A 1 70 ? 2.540 -2.913 8.558 1.00 81.06 70 VAL A C 1
ATOM 524 O O . VAL A 1 70 ? 3.417 -3.726 8.846 1.00 81.06 70 VAL A O 1
ATOM 527 N N . SER A 1 71 ? 2.771 -1.605 8.544 1.00 75.44 71 SER A N 1
ATOM 528 C CA . SER A 1 71 ? 4.013 -1.022 9.058 1.00 75.44 71 SER A CA 1
ATOM 529 C C . SER A 1 71 ? 3.716 -0.068 10.205 1.00 75.44 71 SER A C 1
ATOM 531 O O . SER A 1 71 ? 2.781 0.727 10.097 1.00 75.44 71 SER A O 1
ATOM 533 N N . SER A 1 72 ? 4.536 -0.104 11.252 1.00 71.69 72 SER A N 1
ATOM 534 C CA . SER A 1 72 ? 4.587 0.933 12.283 1.00 71.69 72 SER A CA 1
ATOM 535 C C . SER A 1 72 ? 5.719 1.922 11.991 1.00 71.69 72 SER A C 1
ATOM 537 O O . SER A 1 72 ? 6.760 1.556 11.442 1.00 71.69 72 SER A O 1
ATOM 539 N N . GLY A 1 73 ? 5.512 3.194 12.332 1.00 67.06 73 GLY A N 1
ATOM 540 C CA . GLY A 1 73 ? 6.517 4.243 12.145 1.00 67.06 73 GLY A CA 1
ATOM 541 C C . GLY A 1 73 ? 6.755 4.687 10.687 1.00 67.06 73 GLY A C 1
ATOM 542 O O . GLY A 1 73 ? 6.016 4.343 9.764 1.00 67.06 73 GLY A O 1
ATOM 543 N N . SER A 1 74 ? 7.794 5.510 10.472 1.00 58.12 74 SER A N 1
ATOM 544 C CA . SER A 1 74 ? 8.143 6.076 9.149 1.00 58.12 74 SER A CA 1
ATOM 545 C C . SER A 1 74 ? 9.155 5.262 8.342 1.00 58.12 74 SER A C 1
ATOM 547 O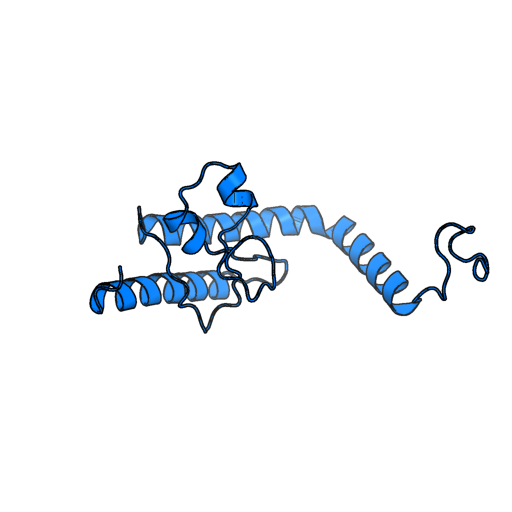 O . SER A 1 74 ? 9.263 5.477 7.135 1.00 58.12 74 SER A O 1
ATOM 549 N N . ALA A 1 75 ? 9.896 4.345 8.966 1.00 50.88 75 ALA A N 1
ATOM 550 C CA . ALA A 1 75 ? 10.963 3.588 8.319 1.00 50.88 75 ALA A CA 1
ATOM 551 C C . ALA A 1 75 ? 10.608 2.098 8.289 1.00 50.88 75 ALA A C 1
ATOM 553 O O . ALA A 1 75 ? 10.351 1.497 9.324 1.00 50.88 75 ALA A O 1
ATOM 554 N N . CYS A 1 76 ? 10.622 1.484 7.104 1.00 53.16 76 CYS A N 1
ATOM 555 C CA . CYS A 1 76 ? 10.202 0.092 6.905 1.00 53.16 76 CYS A CA 1
ATOM 556 C C . CYS A 1 76 ? 11.077 -0.967 7.605 1.00 53.16 76 CYS A C 1
ATOM 558 O O . CYS A 1 76 ? 10.760 -2.142 7.507 1.00 53.16 76 CYS A O 1
ATOM 560 N N . THR A 1 77 ? 12.137 -0.580 8.312 1.00 50.56 77 THR A N 1
ATOM 561 C CA . THR A 1 77 ? 12.970 -1.450 9.150 1.00 50.56 77 THR A CA 1
ATOM 562 C C . THR A 1 77 ? 13.898 -0.560 9.974 1.00 50.56 77 THR A C 1
ATOM 564 O O . THR A 1 77 ? 14.922 -0.099 9.468 1.00 50.56 77 THR A O 1
ATOM 567 N N . SER A 1 78 ? 13.601 -0.332 11.246 1.00 48.59 78 SER A N 1
ATOM 568 C CA . SER A 1 78 ? 14.641 0.019 12.210 1.00 48.59 78 SER A CA 1
ATOM 569 C C . SER A 1 78 ? 14.394 -0.790 13.466 1.00 48.59 78 SER A C 1
ATOM 571 O O . SER A 1 78 ? 13.346 -0.675 14.083 1.00 48.59 78 SER A O 1
ATOM 573 N N . ALA A 1 79 ? 15.377 -1.596 13.859 1.00 49.00 79 ALA A N 1
ATOM 574 C CA . ALA A 1 79 ? 15.411 -2.258 15.162 1.00 49.00 79 ALA A CA 1
ATOM 575 C C . ALA A 1 79 ? 15.392 -1.260 16.346 1.00 49.00 79 ALA A C 1
ATOM 577 O O . ALA A 1 79 ? 15.370 -1.672 17.501 1.00 49.00 79 ALA A O 1
ATOM 578 N N . SER A 1 80 ? 15.417 0.045 16.059 1.00 53.41 80 SER A N 1
ATOM 579 C CA . SER A 1 80 ? 15.187 1.118 17.012 1.00 53.41 80 SER A CA 1
ATOM 580 C C . SER A 1 80 ? 13.693 1.323 17.236 1.00 53.41 80 SER A C 1
ATOM 582 O O . SER A 1 80 ? 12.955 1.623 16.300 1.00 53.41 80 SER A O 1
ATOM 584 N N . LEU A 1 81 ? 13.300 1.255 18.505 1.00 60.81 81 LEU A N 1
ATOM 585 C CA . LEU A 1 81 ? 11.993 1.638 19.045 1.00 60.81 81 LEU A CA 1
ATOM 586 C C . LEU A 1 81 ? 11.677 3.135 18.880 1.00 60.81 81 LEU A C 1
ATOM 588 O O . LEU A 1 81 ? 10.752 3.603 19.521 1.00 60.81 81 LEU A O 1
ATOM 592 N N . GLU A 1 82 ? 12.426 3.905 18.086 1.00 69.38 82 GLU A N 1
ATOM 593 C CA . GLU A 1 82 ? 12.208 5.348 17.990 1.00 69.38 82 GLU A CA 1
ATOM 594 C C . GLU A 1 82 ? 10.911 5.680 17.233 1.00 69.38 82 GLU A C 1
ATOM 596 O O . GLU A 1 82 ? 10.601 5.050 16.215 1.00 69.38 82 GLU A O 1
ATOM 601 N N . PRO A 1 83 ? 10.151 6.683 17.701 1.00 73.12 83 PRO A N 1
ATOM 602 C CA . PRO A 1 83 ? 8.902 7.075 17.075 1.00 73.12 83 PRO A CA 1
ATOM 603 C C . PRO A 1 83 ? 9.169 7.720 15.716 1.00 73.12 83 PRO A C 1
ATOM 605 O O . PRO A 1 83 ? 10.262 8.208 15.414 1.00 73.12 83 PRO A O 1
ATOM 608 N N . SER A 1 84 ? 8.144 7.737 14.865 1.00 81.19 84 SER A N 1
ATOM 609 C CA . SER A 1 84 ? 8.274 8.275 13.515 1.00 81.19 84 SER A CA 1
ATOM 610 C C . SER A 1 84 ? 8.762 9.728 13.520 1.00 81.19 84 SER A C 1
ATOM 612 O O . SER A 1 84 ? 8.052 10.629 13.966 1.00 81.19 84 SER A O 1
ATOM 614 N N . TYR A 1 85 ? 9.926 9.982 12.913 1.00 85.94 85 TYR A N 1
ATOM 615 C CA . TYR A 1 85 ? 10.438 11.344 12.715 1.00 85.94 85 TYR A CA 1
ATOM 616 C C . TYR A 1 85 ? 9.490 12.216 11.872 1.00 85.94 85 TYR A C 1
ATOM 618 O O . TYR A 1 85 ? 9.495 13.436 12.013 1.00 85.94 85 TYR A O 1
ATOM 626 N N . VAL A 1 86 ? 8.659 11.602 11.017 1.00 88.44 86 VAL A N 1
ATOM 627 C CA . VAL A 1 86 ? 7.626 12.303 10.238 1.00 88.44 86 VAL A CA 1
ATOM 628 C C . VAL A 1 86 ? 6.487 12.750 11.151 1.00 88.44 86 VAL A C 1
ATOM 630 O O . VAL A 1 86 ? 6.112 13.916 11.113 1.00 88.44 86 VAL A O 1
ATOM 633 N N . LEU A 1 87 ? 5.966 11.861 12.003 1.00 86.31 87 LEU A N 1
ATOM 634 C CA . LEU A 1 87 ? 4.903 12.216 12.952 1.00 86.31 87 LEU A CA 1
ATOM 635 C C . LEU A 1 87 ? 5.386 13.248 13.978 1.00 86.31 87 LEU A C 1
ATOM 637 O O . LEU A 1 87 ? 4.675 14.213 14.250 1.00 86.31 87 LEU A O 1
ATOM 641 N N . ARG A 1 88 ? 6.632 13.119 14.449 1.00 86.31 88 ARG A N 1
ATOM 642 C CA . ARG A 1 88 ? 7.282 14.119 15.306 1.00 86.31 88 ARG A CA 1
ATOM 643 C C . ARG A 1 88 ? 7.353 15.490 14.623 1.00 86.31 88 ARG A C 1
ATOM 645 O O . ARG A 1 88 ? 7.046 16.499 15.246 1.00 86.31 88 ARG A O 1
ATOM 652 N N . ALA A 1 89 ? 7.706 15.541 13.336 1.00 90.94 89 ALA A N 1
ATOM 653 C CA . ALA A 1 89 ? 7.731 16.789 12.568 1.00 90.94 89 ALA A CA 1
ATOM 654 C C . ALA A 1 89 ? 6.332 17.397 12.344 1.00 90.94 89 ALA A C 1
ATOM 656 O O . ALA A 1 89 ? 6.214 18.613 12.210 1.00 90.94 89 ALA A O 1
ATOM 657 N N . LEU A 1 90 ? 5.279 16.573 12.333 1.00 91.19 90 LEU A N 1
ATOM 658 C CA . LEU A 1 90 ? 3.881 17.020 12.307 1.00 91.19 90 LEU A CA 1
ATOM 659 C C . LEU A 1 90 ? 3.369 17.484 13.684 1.00 91.19 90 LEU A C 1
ATOM 661 O O . LEU A 1 90 ? 2.235 17.948 13.774 1.00 91.19 90 LEU A O 1
ATOM 665 N N . GLY A 1 91 ? 4.181 17.372 14.741 1.00 89.31 91 GLY A N 1
ATOM 666 C CA . GLY A 1 91 ? 3.802 17.739 16.107 1.00 89.31 91 GLY A CA 1
ATOM 667 C C . GLY A 1 91 ? 2.884 16.725 16.792 1.00 89.31 91 GLY A C 1
ATOM 668 O O . GLY A 1 91 ? 2.197 17.083 17.744 1.00 89.31 91 GLY A O 1
ATOM 669 N N . VAL A 1 92 ? 2.840 15.482 16.304 1.00 86.44 92 VAL A N 1
ATOM 670 C CA . VAL A 1 92 ? 2.122 14.392 16.975 1.00 86.44 92 VAL A CA 1
ATOM 671 C C . VAL A 1 92 ? 2.875 14.014 18.247 1.00 86.44 92 VAL A C 1
ATOM 673 O O . VAL A 1 92 ? 4.104 13.915 18.231 1.00 86.44 92 VAL A O 1
ATOM 676 N N . ASP A 1 93 ? 2.123 13.809 19.327 1.00 85.00 93 ASP A N 1
ATOM 677 C CA . ASP A 1 93 ? 2.651 13.363 20.613 1.00 85.00 93 ASP A CA 1
ATOM 678 C C . ASP A 1 93 ? 3.433 12.041 20.493 1.00 85.00 93 ASP A C 1
ATOM 680 O O . ASP A 1 93 ? 3.157 11.214 19.619 1.00 85.00 93 ASP A O 1
ATOM 684 N N . GLU A 1 94 ? 4.433 11.853 21.352 1.00 79.69 94 GLU A N 1
ATOM 685 C CA . GLU A 1 94 ? 5.355 10.723 21.261 1.00 79.69 94 GLU A CA 1
ATOM 686 C C . GLU A 1 94 ? 4.644 9.379 21.489 1.00 79.69 94 GLU A C 1
ATOM 688 O O . GLU A 1 94 ? 4.837 8.448 20.700 1.00 79.69 94 GLU A O 1
ATOM 693 N N . ASP A 1 95 ? 3.727 9.307 22.456 1.00 78.38 95 ASP A N 1
ATOM 694 C CA . ASP A 1 95 ? 2.967 8.092 22.768 1.00 78.38 95 ASP A CA 1
ATOM 695 C C . ASP A 1 95 ? 2.013 7.722 21.616 1.00 78.38 95 ASP A C 1
ATOM 697 O O . ASP A 1 95 ? 1.878 6.554 21.230 1.00 78.38 95 ASP A O 1
ATOM 701 N N . MET A 1 96 ? 1.416 8.734 20.979 1.00 77.25 96 MET A N 1
ATOM 702 C CA . MET A 1 96 ? 0.600 8.571 19.767 1.00 77.25 96 MET A CA 1
ATOM 703 C C . MET A 1 96 ? 1.439 8.151 18.553 1.00 77.25 96 MET A C 1
ATOM 705 O O . MET A 1 96 ? 0.995 7.374 17.705 1.00 77.25 96 MET A O 1
ATOM 709 N N . ALA A 1 97 ? 2.672 8.645 18.440 1.00 80.25 97 ALA A N 1
ATOM 710 C CA . ALA A 1 97 ? 3.562 8.284 17.344 1.00 80.25 97 ALA A CA 1
ATOM 711 C C . ALA A 1 97 ? 4.019 6.817 17.435 1.00 80.25 97 ALA A C 1
ATOM 713 O O . ALA A 1 97 ? 4.130 6.152 16.398 1.00 80.25 97 ALA A O 1
ATOM 714 N N . HIS A 1 98 ? 4.235 6.293 18.647 1.00 77.06 98 HIS A N 1
ATOM 715 C CA . HIS A 1 98 ? 4.563 4.880 18.892 1.00 77.06 98 HIS A CA 1
ATOM 716 C C . HIS A 1 98 ? 3.414 3.918 18.590 1.00 77.06 98 HIS A C 1
ATOM 718 O O . HIS A 1 98 ? 3.645 2.748 18.287 1.00 77.06 98 HIS A O 1
ATOM 724 N N . THR A 1 99 ? 2.186 4.418 18.626 1.00 76.31 99 THR A N 1
ATOM 725 C CA . THR A 1 99 ? 0.956 3.647 18.415 1.00 76.31 99 THR A CA 1
ATOM 726 C C . THR A 1 99 ? 0.308 3.956 17.063 1.00 76.31 99 THR A C 1
ATOM 728 O O . THR A 1 99 ? -0.884 3.760 16.827 1.00 76.31 99 THR A O 1
ATOM 731 N N . SER A 1 100 ? 1.126 4.438 16.126 1.00 79.62 100 SER A N 1
ATOM 732 C CA . SER A 1 100 ? 0.717 4.693 14.753 1.00 79.62 100 SER A CA 1
ATOM 733 C C . SER A 1 100 ? 0.844 3.441 13.883 1.00 79.62 100 SER A C 1
ATOM 735 O O . SER A 1 100 ? 1.857 2.736 13.890 1.00 79.62 100 SER A O 1
ATOM 737 N N . ILE A 1 101 ? -0.183 3.196 13.067 1.00 81.38 101 ILE A N 1
ATOM 738 C CA . ILE A 1 101 ? -0.208 2.110 12.084 1.00 81.38 101 ILE A CA 1
ATOM 739 C C . ILE A 1 101 ? -0.414 2.705 10.694 1.00 81.38 101 ILE A C 1
ATOM 741 O O . ILE A 1 101 ? -1.315 3.514 10.473 1.00 81.38 101 ILE A O 1
ATOM 745 N N . ARG A 1 102 ? 0.407 2.274 9.734 1.00 85.94 102 ARG A N 1
ATOM 746 C CA . ARG A 1 102 ? 0.251 2.598 8.315 1.00 85.94 102 ARG A CA 1
ATOM 747 C C . ARG A 1 102 ? -0.232 1.369 7.552 1.00 85.94 102 ARG A C 1
ATOM 749 O O . ARG A 1 102 ? 0.477 0.364 7.474 1.00 85.94 102 ARG A O 1
ATOM 756 N N . TYR A 1 103 ? -1.400 1.509 6.932 1.00 88.44 103 TYR A N 1
ATOM 757 C CA . TYR A 1 103 ? -1.979 0.534 6.011 1.00 88.44 103 TYR A CA 1
ATOM 758 C C . TYR A 1 103 ? -1.641 0.902 4.566 1.00 88.44 103 TYR A C 1
ATOM 760 O O . TYR A 1 103 ? -1.739 2.066 4.174 1.00 88.44 103 TYR A O 1
ATOM 768 N N . GLY A 1 104 ? -1.229 -0.091 3.779 1.00 92.12 104 GLY A N 1
ATOM 769 C CA . GLY A 1 104 ? -1.042 0.044 2.337 1.00 92.12 104 GLY A CA 1
ATOM 770 C C . GLY A 1 104 ? -2.238 -0.540 1.594 1.00 92.12 104 GLY A C 1
ATOM 771 O O . GLY A 1 104 ? -2.544 -1.714 1.767 1.00 92.12 104 GLY A O 1
ATOM 772 N N . ILE A 1 105 ? -2.885 0.267 0.755 1.00 95.19 105 ILE A N 1
ATOM 773 C CA . ILE A 1 105 ? -3.967 -0.166 -0.138 1.00 95.19 105 ILE A CA 1
ATOM 774 C C . ILE A 1 105 ? -3.458 -0.014 -1.568 1.00 95.19 105 ILE A C 1
ATOM 776 O O . ILE A 1 105 ? -2.898 1.025 -1.920 1.00 95.19 105 ILE A O 1
ATOM 780 N N . GLY A 1 106 ? -3.610 -1.055 -2.383 1.00 95.88 106 GLY A N 1
ATOM 781 C CA . GLY A 1 106 ? -3.044 -1.097 -3.726 1.00 95.88 106 GLY A CA 1
ATOM 782 C C . GLY A 1 106 ? -3.982 -1.691 -4.766 1.00 95.88 106 GLY A C 1
ATOM 783 O O . GLY A 1 106 ? -5.126 -2.050 -4.487 1.00 95.88 106 GLY A O 1
ATOM 784 N N . ARG A 1 107 ? -3.460 -1.836 -5.989 1.00 96.75 107 ARG A N 1
ATOM 785 C CA . ARG A 1 107 ? -4.209 -2.310 -7.163 1.00 96.75 107 ARG A CA 1
ATOM 786 C C . ARG A 1 107 ? -4.919 -3.645 -6.952 1.00 96.75 107 ARG A C 1
ATOM 788 O O . ARG A 1 107 ? -5.984 -3.835 -7.524 1.00 96.75 107 ARG A O 1
ATOM 795 N N . PHE A 1 108 ? -4.380 -4.531 -6.123 1.00 96.94 108 PHE A N 1
ATOM 796 C CA . PHE A 1 108 ? -4.949 -5.861 -5.892 1.00 96.94 108 PHE A CA 1
ATOM 797 C C . PHE A 1 108 ? -5.740 -5.987 -4.590 1.00 96.94 108 PHE A C 1
ATOM 799 O O . PHE A 1 108 ? -6.332 -7.032 -4.367 1.00 96.94 108 PHE A O 1
ATOM 806 N N . THR A 1 109 ? -5.788 -4.938 -3.763 1.00 97.19 109 THR A N 1
ATOM 807 C CA . THR A 1 109 ? -6.551 -4.972 -2.511 1.00 97.19 109 THR A CA 1
ATOM 808 C C . THR A 1 109 ? -8.046 -5.082 -2.804 1.00 97.19 109 THR A C 1
ATOM 810 O O . THR A 1 109 ? -8.563 -4.358 -3.660 1.00 97.19 109 THR A O 1
ATOM 813 N N . THR A 1 110 ? -8.736 -5.963 -2.099 1.00 97.25 110 THR A N 1
ATOM 814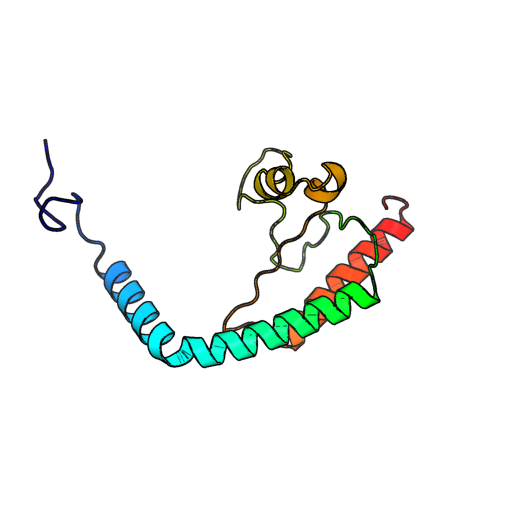 C CA . THR A 1 110 ? -10.173 -6.241 -2.235 1.00 97.25 110 THR A CA 1
ATOM 815 C C . THR A 1 110 ? -10.980 -5.634 -1.087 1.00 97.25 110 THR A C 1
ATOM 817 O O . THR A 1 110 ? -10.416 -5.248 -0.063 1.00 97.25 110 THR A O 1
ATOM 820 N N . GLU A 1 111 ? -12.301 -5.518 -1.249 1.00 97.12 111 GLU A N 1
ATOM 821 C CA . GLU A 1 111 ? -13.170 -5.052 -0.157 1.00 97.12 111 GLU A CA 1
ATOM 822 C C . GLU A 1 111 ? -13.164 -6.040 1.013 1.00 97.12 111 GLU A C 1
ATOM 824 O O . GLU A 1 111 ? -13.124 -5.623 2.165 1.00 97.12 111 GLU A O 1
ATOM 829 N N . GLU A 1 112 ? -13.101 -7.338 0.721 1.00 96.50 112 GLU A N 1
ATOM 830 C CA . GLU A 1 112 ? -13.038 -8.407 1.715 1.00 96.50 112 GLU A CA 1
ATOM 831 C C . GLU A 1 112 ? -11.750 -8.336 2.545 1.00 96.50 112 GLU A C 1
ATOM 833 O O . GLU A 1 112 ? -11.774 -8.546 3.758 1.00 96.50 112 GLU A O 1
ATOM 838 N N . GLU A 1 113 ? -10.615 -8.007 1.919 1.00 95.31 113 GLU A N 1
ATOM 839 C CA . GLU A 1 113 ? -9.360 -7.768 2.641 1.00 95.31 113 GLU A CA 1
ATOM 840 C C . GLU A 1 113 ? -9.433 -6.519 3.521 1.00 95.31 113 GLU A C 1
ATOM 842 O O . GLU A 1 113 ? -8.884 -6.532 4.623 1.00 95.31 113 GLU A O 1
ATOM 847 N N . ILE A 1 114 ? -10.115 -5.457 3.070 1.00 95.38 114 ILE A N 1
ATOM 848 C CA . ILE A 1 114 ? -10.357 -4.270 3.900 1.00 95.38 114 ILE A CA 1
ATOM 849 C C . ILE A 1 114 ? -11.208 -4.641 5.112 1.00 95.38 114 ILE A C 1
ATOM 851 O O . ILE A 1 114 ? -10.827 -4.320 6.235 1.00 95.38 114 ILE A O 1
ATOM 855 N N . ASP A 1 115 ? -12.319 -5.343 4.906 1.00 94.12 115 ASP A N 1
ATOM 856 C CA . ASP A 1 115 ? -13.226 -5.736 5.983 1.00 94.12 115 ASP A CA 1
ATOM 857 C C . ASP A 1 115 ? -12.513 -6.631 7.002 1.00 94.12 115 ASP A C 1
ATOM 859 O O . ASP A 1 115 ? -12.547 -6.355 8.203 1.00 94.12 115 ASP A O 1
ATOM 863 N N . ARG A 1 116 ? -11.760 -7.629 6.524 1.00 92.94 116 ARG A N 1
ATOM 864 C CA . ARG A 1 116 ? -10.948 -8.497 7.382 1.00 92.94 116 ARG A CA 1
ATOM 865 C C . ARG A 1 116 ? -9.877 -7.719 8.142 1.00 92.94 116 ARG A C 1
ATOM 867 O O . ARG A 1 116 ? -9.658 -7.980 9.323 1.00 92.94 116 ARG A O 1
ATOM 874 N N . ALA A 1 117 ? -9.196 -6.773 7.493 1.00 91.50 117 ALA A N 1
ATOM 875 C CA . ALA A 1 117 ? -8.203 -5.943 8.166 1.00 91.50 117 ALA A CA 1
ATOM 876 C C . ALA A 1 117 ? -8.848 -5.114 9.282 1.00 91.50 117 ALA A C 1
ATOM 878 O O . ALA A 1 117 ? -8.317 -5.082 10.385 1.00 91.50 117 ALA A O 1
ATOM 879 N N . VAL A 1 118 ? -10.014 -4.511 9.033 1.00 90.81 118 VAL A N 1
ATOM 880 C CA . VAL A 1 118 ? -10.764 -3.753 10.046 1.00 90.81 118 VAL A CA 1
ATOM 881 C C . VAL A 1 118 ? -11.170 -4.639 11.222 1.00 90.81 118 VAL A C 1
ATOM 883 O O . VAL A 1 118 ? -11.003 -4.226 12.368 1.00 90.81 118 VAL A O 1
ATOM 886 N N . GLU A 1 119 ? -11.695 -5.839 10.966 1.00 90.69 119 GLU A N 1
ATOM 887 C CA . GLU A 1 119 ? -12.065 -6.794 12.017 1.00 90.69 119 GLU A CA 1
ATOM 888 C C . GLU A 1 119 ? -10.872 -7.155 12.902 1.00 90.69 119 GLU A C 1
ATOM 890 O O . GLU A 1 119 ? -10.969 -7.080 14.126 1.00 90.69 119 GLU A O 1
ATOM 895 N N . LEU A 1 120 ? -9.728 -7.475 12.292 1.00 89.06 120 LEU A N 1
ATOM 896 C CA . LEU A 1 120 ? -8.503 -7.806 13.017 1.00 89.06 120 LEU A CA 1
ATOM 897 C C . LEU A 1 120 ? -7.973 -6.616 13.821 1.00 89.06 120 LEU A C 1
ATOM 899 O O . LEU A 1 120 ? -7.538 -6.795 14.959 1.00 89.06 120 LEU A O 1
ATOM 903 N N . THR A 1 121 ? -8.026 -5.408 13.253 1.00 87.19 121 THR A N 1
ATOM 904 C CA . THR A 1 121 ? -7.630 -4.170 13.933 1.00 87.19 121 THR A CA 1
ATOM 905 C C . THR A 1 121 ? -8.472 -3.931 15.174 1.00 87.19 121 THR A C 1
ATOM 907 O O . THR A 1 121 ? -7.919 -3.767 16.256 1.00 87.19 121 THR A O 1
ATOM 910 N N . VAL A 1 122 ? -9.796 -3.959 15.034 1.00 86.56 122 VAL A N 1
ATOM 911 C CA . VAL A 1 122 ? -10.723 -3.707 16.143 1.00 86.56 122 VAL A CA 1
ATOM 912 C C . VAL A 1 122 ? -10.619 -4.800 17.199 1.00 86.56 122 VAL A C 1
ATOM 914 O O . VAL A 1 122 ? -10.474 -4.485 18.376 1.00 86.56 122 VAL A O 1
ATOM 917 N N . GLY A 1 123 ? -10.620 -6.071 16.787 1.00 86.81 123 GLY A N 1
ATOM 918 C CA . GLY A 1 123 ? -10.520 -7.200 17.711 1.00 86.81 123 GLY A CA 1
ATOM 919 C C . GLY A 1 123 ? -9.222 -7.179 18.519 1.00 86.81 123 GLY A C 1
ATOM 920 O O . GLY A 1 123 ? -9.242 -7.423 19.721 1.00 86.81 123 GLY A O 1
ATOM 921 N N . SER A 1 124 ? -8.105 -6.797 17.891 1.00 83.94 124 SER A N 1
ATOM 922 C CA . SER A 1 124 ? -6.823 -6.641 18.590 1.00 83.94 124 SER A CA 1
ATOM 923 C C . SER A 1 124 ? -6.872 -5.517 19.629 1.00 83.94 124 SER A C 1
ATOM 925 O O . SER A 1 124 ? -6.325 -5.662 20.720 1.00 83.94 124 SER A O 1
ATOM 927 N N . THR A 1 125 ? -7.535 -4.398 19.326 1.00 81.38 125 THR A N 1
ATOM 928 C CA . THR A 1 125 ? -7.722 -3.316 20.301 1.00 81.38 125 THR A CA 1
ATOM 929 C C . THR A 1 125 ? -8.598 -3.758 21.470 1.00 81.38 125 THR A C 1
ATOM 931 O O . THR A 1 125 ? -8.240 -3.522 22.621 1.00 81.38 125 THR A O 1
ATOM 934 N N . GLU A 1 126 ? -9.716 -4.432 21.200 1.00 83.44 126 GLU A N 1
ATOM 935 C CA . GLU A 1 126 ? -10.618 -4.950 22.236 1.00 83.44 126 GLU A CA 1
ATOM 936 C C . GLU A 1 126 ? -9.921 -5.963 23.155 1.00 83.44 126 GLU A C 1
ATOM 938 O O . GLU A 1 126 ? -10.084 -5.904 24.375 1.00 83.44 126 GLU A O 1
ATOM 943 N N . GLU A 1 127 ? -9.098 -6.850 22.593 1.00 84.00 127 GLU A N 1
ATOM 944 C CA . GLU A 1 127 ? -8.298 -7.804 23.361 1.00 84.00 127 GLU A CA 1
ATOM 945 C C . GLU A 1 127 ? -7.307 -7.084 24.289 1.00 84.00 127 GLU A C 1
ATOM 947 O O . GLU A 1 127 ? -7.228 -7.389 25.481 1.00 84.00 127 GLU A O 1
ATOM 952 N N . LEU A 1 128 ? -6.592 -6.074 23.785 1.00 79.50 128 LEU A N 1
ATOM 953 C CA . LEU A 1 128 ? -5.665 -5.282 24.597 1.00 79.50 128 LEU A CA 1
ATOM 954 C C . LEU A 1 128 ? -6.373 -4.523 25.729 1.00 79.50 128 LEU A C 1
ATOM 956 O O . LEU A 1 128 ? -5.857 -4.504 26.849 1.00 79.50 128 LEU A O 1
ATOM 960 N N . ARG A 1 129 ? -7.568 -3.968 25.474 1.00 78.44 129 ARG A N 1
ATOM 961 C CA . ARG A 1 129 ? -8.409 -3.358 26.520 1.00 78.44 129 ARG A CA 1
ATOM 962 C C . ARG A 1 129 ? -8.820 -4.381 27.575 1.00 78.44 129 ARG A C 1
ATOM 964 O O . ARG A 1 129 ? -8.750 -4.099 28.767 1.00 78.44 129 ARG A O 1
ATOM 971 N N . TYR A 1 130 ? -9.224 -5.582 27.157 1.00 82.69 130 TYR A N 1
ATOM 972 C CA . TYR A 1 130 ? -9.606 -6.652 28.083 1.00 82.69 130 TYR A CA 1
ATOM 973 C C . TYR A 1 130 ? -8.460 -7.023 29.040 1.00 82.69 130 TYR A C 1
ATOM 975 O O . TYR A 1 130 ? -8.698 -7.284 30.219 1.00 82.69 130 TYR A O 1
ATOM 983 N N . TYR A 1 131 ? -7.214 -6.985 28.561 1.00 83.69 131 TYR A N 1
ATOM 984 C CA . TYR A 1 131 ? -6.021 -7.224 29.376 1.00 83.69 131 TYR A CA 1
ATOM 985 C C . TYR A 1 131 ? -5.485 -5.985 30.120 1.00 83.69 131 TYR A C 1
ATOM 987 O O . TYR A 1 131 ? -4.504 -6.112 30.855 1.00 83.69 131 TYR A O 1
ATOM 995 N N . GLY A 1 132 ? -6.110 -4.809 29.975 1.00 77.12 132 GLY A N 1
ATOM 996 C CA . GLY A 1 132 ? -5.691 -3.563 30.630 1.00 77.12 132 GLY A CA 1
ATOM 997 C C . GLY A 1 132 ? -4.371 -2.990 30.103 1.00 77.12 132 GLY A C 1
ATOM 998 O O . GLY A 1 132 ? -3.633 -2.354 30.853 1.00 77.12 132 GLY A O 1
ATOM 999 N N . LEU A 1 133 ? -4.044 -3.272 28.838 1.00 69.94 133 LEU A N 1
ATOM 1000 C CA . LEU A 1 133 ? -2.856 -2.760 28.141 1.00 69.94 133 LEU A CA 1
ATOM 1001 C C . LEU A 1 133 ? -3.145 -1.485 27.324 1.00 69.94 133 LEU A C 1
ATOM 1003 O O . LEU A 1 133 ? -2.213 -0.887 26.786 1.00 69.94 133 LEU A O 1
ATOM 1007 N N . LEU A 1 134 ? -4.422 -1.102 27.247 1.00 65.94 134 LEU A N 1
ATOM 1008 C CA . LEU A 1 134 ? -4.988 0.149 26.737 1.00 65.94 134 LEU A CA 1
ATOM 1009 C C . LEU A 1 134 ? -5.998 0.657 27.768 1.00 65.94 134 LEU A C 1
ATOM 1011 O O . LEU A 1 134 ? -6.004 1.879 28.022 1.00 65.94 134 LEU A O 1
#

InterPro domains:
  IPR015421 Pyridoxal phosphate-dependent transferase, major domain [G3DSA:3.40.640.10] (1-12)
  IPR015422 Pyridoxal phosphate-dependent transferase, small domain [G3DSA:3.90.1150.10] (57-132)
  IPR015424 Pyridoxal phosphate-dependent transferase [SSF53383] (3-119)

Foldseek 3Di:
DQADCPPVSPDHDDDPVVVVVVVVVVVVVCVVCVVVWVVVLVVLVCVLVVLQCVQQPPDQAAPDQPPAPKDQEDDNDDPDLAFHPVCVVVVHDRSSSSSDIDDDGGPPDDSVNSVVVSVSSNVRVVVCVVVVVD

Nearest PDB structures (foldseek):
  8pk8-assembly1_A  TM=8.998E-01  e=1.403E-09  Homo sapiens
  5wkp-assembly1_A  TM=8.791E-01  e=3.256E-08  Homo sapiens
  1p3w-assembly1_A  TM=8.415E-01  e=9.125E-07  Escherichia coli
  3gzd-assembly2_C  TM=8.717E-01  e=2.170E-04  Homo sapiens
  3a9z-assembly1_B  TM=9.003E-01  e=4.916E-04  Rattus norvegicus

Mean predicted aligned error: 7.13 Å

Sequence (134 aa):
MNGGGQERGIRSGTVPTPLVVGFGAACELAMKEMEYDDKRIRALQERMLNAIRGKLEGESLLMGLKEVAVSSGSACTSASLEPSYVLRALGVDEDMAHTSIRYGIGRFTTEEEIDRAVELTVGSTEELRYYGLL

Radius of gyration: 20.46 Å; Cα contacts (8 Å, |Δi|>4): 104; chains: 1; bounding box: 56×29×52 Å

Organism: Salvia splendens (NCBI:txid180675)

Secondary structure (DSSP, 8-state):
---S-TGGGTS-S---HHHHHHHHHHHHHHHHHHHHHHHHHHHHHHHHHHHHHTT-TT----S--SSS--EESSSS--SS-PPPHHHHHTT--HHHHHT-EE----TT--HHHHHHHHHHHHHHHHHHHHTT--